Protein AF-A0AAW9IHT1-F1 (afdb_monomer_lite)

Organism: Clostridium perfringens (NCBI:txid1502)

Sequence (148 aa):
FGGSGYLKGMDVERAYRDAKICTIYEGTNEIQRMVIASHIIGKMPKNETITKKSTSGGVTGARKKMIMKDGTAEEKVTKLIESLKADGYDFTVGIDINTPISKAVRVVSVGKGIGEEKNMELAKALAIQAGGAIGSSRHVAETLKYLP

Secondary structure (DSSP, 8-state):
--STTTSTT-HHHHHHHHHHHHHHHS--HHHHHHHHHHHHT-PPP----------SS-TTGGGTT----SS-HHHHHHHHHHHHHHTT--------TTS-TTT-SSEEEE-GGG-STTHHHHHHHHHHHHT-EEEE-HIIIIIS----

Foldseek 3Di:
DPCQCPDPPHVNVVVVVVVVVVCVVVVCPVVVVVVVCCVPVNDDPPPDPPPPPPPPADPQHPNVPDDPPDDDPVVSVVVVVVSCVVSVQDQPQADPQAPPQVPWPDEQEDEPVLPDLVSVVVSVVVCRSSSTYYHYDCCCCPVVVSDD

Structure (mmCIF, N/CA/C/O backbone):
data_AF-A0AAW9IHT1-F1
#
_entry.id   AF-A0AAW9IHT1-F1
#
loop_
_atom_site.group_PDB
_atom_site.id
_atom_site.type_symbol
_atom_site.label_atom_id
_atom_site.label_alt_id
_atom_site.label_comp_id
_atom_site.label_asym_id
_atom_site.label_entity_id
_atom_site.label_seq_id
_atom_site.pdbx_PDB_ins_code
_atom_site.Cartn_x
_atom_site.Cartn_y
_atom_site.Cartn_z
_atom_site.occupancy
_atom_site.B_iso_or_equiv
_atom_site.auth_seq_id
_atom_site.auth_comp_id
_atom_site.auth_asym_id
_atom_site.auth_atom_id
_atom_site.pdbx_PDB_model_num
ATOM 1 N N . PHE A 1 1 ? 40.429 -7.229 -26.008 1.00 57.34 1 PHE A N 1
ATOM 2 C CA . PHE A 1 1 ? 39.365 -6.251 -26.325 1.00 57.34 1 PHE A CA 1
ATOM 3 C C . PHE A 1 1 ? 38.243 -6.237 -25.265 1.00 57.34 1 PHE A C 1
ATOM 5 O O . PHE A 1 1 ? 37.078 -6.325 -25.612 1.00 57.34 1 PHE A O 1
ATOM 12 N N . GLY A 1 2 ? 38.555 -6.126 -23.961 1.00 63.28 2 GLY A N 1
ATOM 13 C CA . GLY A 1 2 ? 37.543 -6.203 -22.881 1.00 63.28 2 GLY A CA 1
ATOM 14 C C . GLY A 1 2 ? 37.076 -4.858 -22.301 1.00 63.28 2 GLY A C 1
ATOM 15 O O . GLY A 1 2 ? 36.063 -4.804 -21.616 1.00 63.28 2 GLY A O 1
ATOM 16 N N . GLY A 1 3 ? 37.793 -3.762 -22.574 1.00 64.62 3 GLY A N 1
ATOM 17 C CA . GLY A 1 3 ? 37.498 -2.436 -22.005 1.00 64.62 3 GLY A CA 1
ATOM 18 C C . GLY A 1 3 ? 36.522 -1.583 -22.820 1.00 64.62 3 GLY A C 1
ATOM 19 O O . GLY A 1 3 ? 36.147 -0.499 -22.382 1.00 64.62 3 GLY A O 1
ATOM 20 N N . SER A 1 4 ? 36.100 -2.049 -23.998 1.00 65.75 4 SER A N 1
ATOM 21 C CA . SER A 1 4 ? 35.391 -1.217 -24.979 1.00 65.75 4 SER A CA 1
ATOM 22 C C . SER A 1 4 ? 33.975 -0.794 -24.576 1.00 65.75 4 SER A C 1
ATOM 24 O O . SER A 1 4 ? 33.441 0.144 -25.152 1.00 65.75 4 SER A O 1
ATOM 26 N N . GLY A 1 5 ? 33.376 -1.450 -23.578 1.00 61.88 5 GLY A N 1
ATOM 27 C CA . GLY A 1 5 ? 32.083 -1.053 -23.003 1.00 61.88 5 GLY A CA 1
ATOM 28 C C . GLY A 1 5 ? 32.176 -0.102 -21.801 1.00 61.88 5 GLY A C 1
ATOM 29 O O . GLY A 1 5 ? 31.144 0.368 -21.335 1.00 61.88 5 GLY A O 1
ATOM 30 N N . TYR A 1 6 ? 33.385 0.170 -21.290 1.00 61.81 6 TYR A N 1
ATOM 31 C CA . TYR A 1 6 ? 33.625 1.007 -20.101 1.00 61.81 6 TYR A CA 1
ATOM 32 C C . TYR A 1 6 ? 34.391 2.299 -20.415 1.00 61.81 6 TYR A C 1
ATOM 34 O O . TYR A 1 6 ? 34.405 3.225 -19.602 1.00 61.81 6 TYR A O 1
ATOM 42 N N . LEU A 1 7 ? 35.042 2.363 -21.580 1.00 71.06 7 LEU A N 1
ATOM 43 C CA . LEU A 1 7 ? 35.757 3.543 -22.055 1.00 71.06 7 LEU A CA 1
ATOM 44 C C . LEU A 1 7 ? 34.798 4.483 -22.787 1.00 71.06 7 LEU A C 1
ATOM 46 O O . LEU A 1 7 ? 34.081 4.066 -23.697 1.00 71.06 7 LEU A O 1
ATOM 50 N N . LYS A 1 8 ? 34.822 5.764 -22.401 1.00 70.88 8 LYS A N 1
ATOM 51 C CA . LYS A 1 8 ? 34.019 6.802 -23.053 1.00 70.88 8 LYS A CA 1
ATOM 52 C C . LYS A 1 8 ? 34.434 6.981 -24.512 1.00 70.88 8 LYS A C 1
ATOM 54 O O . LYS A 1 8 ? 35.623 7.106 -24.796 1.00 70.88 8 LYS A O 1
ATOM 59 N N . GLY A 1 9 ? 33.452 7.060 -25.408 1.00 75.06 9 GLY A N 1
ATOM 60 C CA . GLY A 1 9 ? 33.673 7.393 -26.824 1.00 75.06 9 GLY A CA 1
ATOM 61 C C . GLY A 1 9 ? 33.792 6.196 -27.770 1.00 75.06 9 GLY A C 1
ATOM 62 O O . GLY A 1 9 ? 34.159 6.381 -28.925 1.00 75.06 9 GLY A O 1
ATOM 63 N N . MET A 1 10 ? 33.473 4.984 -27.307 1.00 78.12 10 MET A N 1
ATOM 64 C CA . MET A 1 10 ? 33.331 3.803 -28.164 1.00 78.12 10 MET A CA 1
ATOM 65 C C . MET A 1 10 ? 31.851 3.510 -28.439 1.00 78.12 10 MET A C 1
ATOM 67 O O . MET A 1 10 ? 31.018 3.618 -27.539 1.00 78.12 10 MET A O 1
ATOM 71 N N . ASP A 1 11 ? 31.513 3.066 -29.652 1.00 77.44 11 ASP A N 1
ATOM 72 C CA . ASP A 1 11 ? 30.121 2.763 -30.034 1.00 77.44 11 ASP A CA 1
ATOM 73 C C . ASP A 1 11 ? 29.470 1.694 -29.137 1.00 77.44 11 ASP A C 1
ATOM 75 O O . ASP A 1 11 ? 28.268 1.735 -28.868 1.00 77.44 11 ASP A O 1
ATOM 79 N N . VAL A 1 12 ? 30.279 0.773 -28.601 1.00 81.88 12 VAL A N 1
ATOM 80 C CA . VAL A 1 12 ? 29.840 -0.283 -27.675 1.00 81.88 12 VAL A CA 1
ATOM 81 C C . VAL A 1 12 ? 29.342 0.290 -26.341 1.00 81.88 12 VAL A C 1
ATOM 83 O O . VAL A 1 12 ? 28.369 -0.216 -25.783 1.00 81.88 12 VAL A O 1
ATOM 86 N N . GLU A 1 13 ? 29.951 1.368 -25.840 1.00 84.00 13 GLU A N 1
ATOM 87 C CA . GLU A 1 13 ? 29.498 2.066 -24.628 1.00 84.00 13 GLU A CA 1
ATOM 88 C C . GLU A 1 13 ? 28.104 2.673 -24.844 1.00 84.00 13 GLU A C 1
ATOM 90 O O . GLU A 1 13 ? 27.215 2.545 -23.996 1.00 84.00 13 GLU A O 1
ATOM 95 N N . ARG A 1 14 ? 27.899 3.306 -26.007 1.00 80.94 14 ARG A N 1
ATOM 96 C CA . ARG A 1 14 ? 26.616 3.908 -26.383 1.00 80.94 14 ARG A CA 1
ATOM 97 C C . ARG A 1 14 ? 25.525 2.846 -26.492 1.00 80.94 14 ARG A C 1
ATOM 99 O O . ARG A 1 14 ? 24.483 2.999 -25.862 1.00 80.94 14 ARG A O 1
ATOM 106 N N . ALA A 1 15 ? 25.795 1.748 -27.198 1.00 85.00 15 ALA A N 1
ATOM 107 C CA . ALA A 1 15 ? 24.850 0.642 -27.333 1.00 85.00 15 ALA A CA 1
ATOM 108 C C . ALA A 1 15 ? 24.468 0.025 -25.973 1.00 85.00 15 ALA A C 1
ATOM 110 O O . ALA A 1 15 ? 23.296 -0.253 -25.724 1.00 85.00 15 ALA A O 1
ATOM 111 N N . TYR A 1 16 ? 25.431 -0.140 -25.058 1.00 84.31 16 TYR A N 1
ATOM 112 C CA . TYR A 1 16 ? 25.165 -0.663 -23.713 1.00 84.31 16 TYR A CA 1
ATOM 113 C C . TYR A 1 16 ? 24.311 0.292 -22.861 1.00 84.31 16 TYR A C 1
ATOM 115 O O . TYR A 1 16 ? 23.442 -0.146 -22.101 1.00 84.31 16 TYR A O 1
ATOM 123 N N . ARG A 1 17 ? 24.529 1.606 -22.993 1.00 83.12 17 ARG A N 1
ATOM 124 C CA . ARG A 1 17 ? 23.728 2.631 -22.313 1.00 83.12 17 ARG A CA 1
ATOM 125 C C . ARG A 1 17 ? 22.291 2.643 -22.829 1.00 83.12 17 ARG A C 1
ATOM 127 O O . ARG A 1 17 ? 21.364 2.599 -22.021 1.00 83.12 17 ARG A O 1
ATOM 134 N N . ASP A 1 18 ? 22.124 2.641 -24.148 1.00 84.19 18 ASP A N 1
ATOM 135 C CA . ASP A 1 18 ? 20.817 2.655 -24.805 1.00 84.19 18 ASP A CA 1
ATOM 136 C C . ASP A 1 18 ? 20.014 1.398 -24.438 1.00 84.19 18 ASP A C 1
ATOM 138 O O . ASP A 1 18 ? 18.848 1.506 -24.066 1.00 84.19 18 ASP A O 1
ATOM 142 N N . ALA A 1 19 ? 20.656 0.224 -24.387 1.00 83.12 19 ALA A N 1
ATOM 143 C CA . ALA A 1 19 ? 20.018 -1.014 -23.937 1.00 83.12 19 ALA A CA 1
ATOM 144 C C . ALA A 1 19 ? 19.432 -0.904 -22.516 1.00 83.12 19 ALA A C 1
ATOM 146 O O . ALA A 1 19 ? 18.301 -1.328 -22.282 1.00 83.12 19 ALA A O 1
ATOM 147 N N . LYS A 1 20 ? 20.152 -0.295 -21.561 1.00 79.62 20 LYS A N 1
ATOM 148 C CA . LYS A 1 20 ? 19.614 -0.065 -20.205 1.00 79.62 20 LYS A CA 1
ATOM 149 C C . LYS A 1 20 ? 18.474 0.945 -20.202 1.00 79.62 20 LYS A C 1
ATOM 151 O O . LYS A 1 20 ? 17.487 0.752 -19.498 1.00 79.62 20 LYS A O 1
ATOM 156 N N . ILE A 1 21 ? 18.596 2.006 -20.985 1.00 80.62 21 ILE A N 1
ATOM 157 C CA . ILE A 1 21 ? 17.581 3.051 -21.088 1.00 80.62 21 ILE A CA 1
ATOM 158 C C . ILE A 1 21 ? 16.264 2.487 -21.655 1.00 80.62 21 ILE A C 1
ATOM 160 O O . ILE A 1 21 ? 15.198 2.766 -21.106 1.00 80.62 21 ILE A O 1
ATOM 164 N N . CYS A 1 22 ? 16.327 1.618 -22.670 1.00 78.81 22 CYS A N 1
ATOM 165 C CA . CYS A 1 22 ? 15.156 0.933 -23.226 1.00 78.81 22 CYS A CA 1
ATOM 166 C C . CYS A 1 22 ? 14.380 0.141 -22.164 1.00 78.81 22 CYS A C 1
ATOM 168 O O . CYS A 1 22 ? 13.154 0.208 -22.149 1.00 78.81 22 CYS A O 1
ATOM 170 N N . THR A 1 23 ? 15.072 -0.523 -21.228 1.00 77.19 23 THR A N 1
ATOM 171 C CA . THR A 1 23 ? 14.406 -1.273 -20.142 1.00 77.19 23 THR A CA 1
ATOM 172 C C . THR A 1 23 ? 13.648 -0.387 -19.148 1.00 77.19 23 THR A C 1
ATOM 174 O O . THR A 1 23 ? 12.697 -0.846 -18.519 1.00 77.19 23 THR A O 1
ATOM 177 N N . ILE A 1 24 ? 14.055 0.878 -18.990 1.00 76.88 24 ILE A N 1
ATOM 178 C CA . ILE A 1 24 ? 13.368 1.846 -18.124 1.00 76.88 24 ILE A CA 1
ATOM 179 C C . ILE A 1 24 ? 12.153 2.426 -18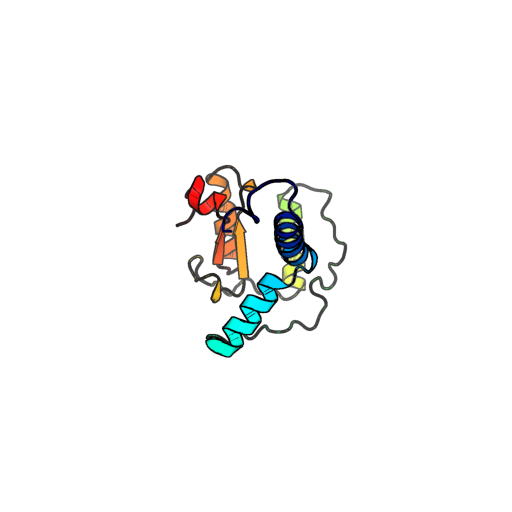.859 1.00 76.88 24 ILE A C 1
ATOM 181 O O . ILE A 1 24 ? 11.088 2.560 -18.262 1.00 76.88 24 ILE A O 1
ATOM 185 N N . TYR A 1 25 ? 12.295 2.739 -20.153 1.00 70.12 25 TYR A N 1
ATOM 186 C CA . TYR A 1 25 ? 11.225 3.351 -20.946 1.00 70.12 25 TYR A CA 1
ATOM 187 C C . TYR A 1 25 ? 10.087 2.404 -21.309 1.00 70.12 25 TYR A C 1
ATOM 189 O O . TYR A 1 25 ? 8.938 2.837 -21.319 1.00 70.12 25 TYR A O 1
ATOM 197 N N . GLU A 1 26 ? 10.373 1.134 -21.604 1.00 80.00 26 GLU A N 1
ATOM 198 C CA . GLU A 1 26 ? 9.311 0.166 -21.900 1.00 80.00 26 GLU A CA 1
ATOM 199 C C . GLU A 1 26 ? 8.392 -0.053 -20.687 1.00 80.00 26 GLU A C 1
ATOM 201 O O . GLU A 1 26 ? 7.215 -0.360 -20.848 1.00 80.00 26 GLU A O 1
ATOM 206 N N . GLY A 1 27 ? 8.918 0.103 -19.463 1.00 77.62 27 GLY A N 1
ATOM 207 C CA . GLY A 1 27 ? 8.163 -0.049 -18.216 1.00 77.62 27 GLY A CA 1
ATOM 208 C C . GLY A 1 27 ? 7.631 -1.466 -17.951 1.00 77.62 27 GLY A C 1
ATOM 209 O O . GLY A 1 27 ? 6.946 -1.688 -16.956 1.00 77.62 27 GLY A O 1
ATOM 210 N N . THR A 1 28 ? 7.935 -2.446 -18.807 1.00 80.12 28 THR A N 1
ATOM 211 C CA . THR A 1 28 ? 7.361 -3.800 -18.756 1.00 80.12 28 THR A CA 1
ATOM 212 C C . THR A 1 28 ? 8.263 -4.850 -18.123 1.00 80.12 28 THR A C 1
ATOM 214 O O . THR A 1 28 ? 7.821 -5.981 -17.944 1.00 80.12 28 THR A O 1
ATOM 217 N N . ASN A 1 29 ? 9.499 -4.521 -17.749 1.00 80.12 29 ASN A N 1
ATOM 218 C CA . ASN A 1 29 ? 10.472 -5.509 -17.271 1.00 80.12 29 ASN A CA 1
ATOM 219 C C . ASN A 1 29 ? 10.000 -6.241 -15.989 1.00 80.12 29 ASN A C 1
ATOM 221 O O . ASN A 1 29 ? 10.167 -7.451 -15.847 1.00 80.12 29 ASN A O 1
ATOM 225 N N . GLU A 1 30 ? 9.319 -5.549 -15.069 1.00 81.12 30 GLU A N 1
ATOM 226 C CA . GLU A 1 30 ? 8.725 -6.179 -13.875 1.00 81.12 30 GLU A CA 1
ATOM 227 C C . GLU A 1 30 ? 7.581 -7.135 -14.214 1.00 81.12 30 GLU A C 1
ATOM 229 O O . GLU A 1 30 ? 7.511 -8.245 -13.681 1.00 81.12 30 GLU A O 1
ATOM 234 N N . ILE A 1 31 ? 6.715 -6.730 -15.143 1.00 83.88 31 ILE A N 1
ATOM 235 C CA . ILE A 1 31 ? 5.594 -7.546 -15.612 1.00 83.88 31 ILE A CA 1
ATOM 236 C C . ILE A 1 31 ? 6.128 -8.775 -16.348 1.00 83.88 31 ILE A C 1
ATOM 238 O O . ILE A 1 31 ? 5.671 -9.884 -16.092 1.00 83.88 31 ILE A O 1
ATOM 242 N N . GLN A 1 32 ? 7.135 -8.609 -17.204 1.00 83.81 32 GLN A N 1
ATOM 243 C CA . GLN A 1 32 ? 7.780 -9.714 -17.907 1.00 83.81 32 GLN A CA 1
ATOM 244 C C . GLN A 1 32 ? 8.410 -10.706 -16.925 1.00 83.81 32 GLN A C 1
ATOM 246 O O . GLN A 1 32 ? 8.160 -11.902 -17.046 1.00 83.81 32 GLN A O 1
ATOM 251 N N . ARG A 1 33 ? 9.139 -10.240 -15.899 1.00 85.19 33 ARG A N 1
ATOM 252 C CA . ARG A 1 33 ? 9.675 -11.121 -14.845 1.00 85.19 33 ARG A CA 1
ATOM 253 C C . ARG A 1 33 ? 8.573 -11.889 -14.118 1.00 85.19 33 ARG A C 1
ATOM 255 O O . ARG A 1 33 ? 8.703 -13.096 -13.939 1.00 85.19 33 ARG A O 1
ATOM 262 N N . MET A 1 34 ? 7.481 -11.221 -13.746 1.00 84.75 34 MET A N 1
ATOM 263 C CA . MET A 1 34 ? 6.314 -11.855 -13.117 1.00 84.75 34 MET A CA 1
ATOM 264 C C . MET A 1 34 ? 5.663 -12.910 -14.026 1.00 84.75 34 MET A C 1
ATOM 266 O O . MET A 1 34 ? 5.330 -14.005 -13.568 1.00 84.75 34 MET A O 1
ATOM 270 N N . VAL A 1 35 ? 5.500 -12.609 -15.318 1.00 85.94 35 VAL A N 1
ATOM 271 C CA . VAL A 1 35 ? 4.921 -13.525 -16.312 1.00 85.94 35 VAL A CA 1
ATOM 272 C C . VAL A 1 35 ? 5.827 -14.736 -16.517 1.00 85.94 35 VAL A C 1
ATOM 274 O O . VAL A 1 35 ? 5.342 -15.863 -16.453 1.00 85.94 35 VAL A O 1
ATOM 277 N N . ILE A 1 36 ? 7.131 -14.530 -16.706 1.00 89.94 36 ILE A N 1
ATOM 278 C CA . ILE A 1 36 ? 8.116 -15.606 -16.879 1.00 89.94 36 ILE A CA 1
ATOM 279 C C . ILE A 1 36 ? 8.153 -16.493 -15.629 1.00 89.94 36 ILE A C 1
ATOM 281 O O . ILE A 1 36 ? 8.026 -17.711 -15.740 1.00 89.94 36 ILE A O 1
ATOM 285 N N . ALA A 1 37 ? 8.228 -15.900 -14.434 1.00 88.62 37 ALA A N 1
ATOM 286 C CA . ALA A 1 37 ? 8.188 -16.639 -13.174 1.00 88.62 37 ALA A CA 1
ATOM 287 C C . ALA A 1 37 ? 6.903 -17.471 -13.037 1.00 88.62 37 ALA A C 1
ATOM 289 O O . ALA A 1 37 ? 6.966 -18.627 -12.631 1.00 88.62 37 ALA A O 1
ATOM 290 N N . SER A 1 38 ? 5.754 -16.928 -13.454 1.00 86.31 38 SER A N 1
ATOM 291 C CA . SER A 1 38 ? 4.474 -17.650 -13.438 1.00 86.31 38 SER A CA 1
ATOM 292 C C . SER A 1 38 ? 4.449 -18.858 -14.381 1.00 86.31 38 SER A C 1
ATOM 294 O O . SER A 1 38 ? 3.755 -19.830 -14.092 1.00 86.31 38 SER A O 1
ATOM 296 N N . HIS A 1 39 ? 5.180 -18.807 -15.500 1.00 89.75 39 HIS A N 1
ATOM 297 C CA . HIS A 1 39 ? 5.284 -19.926 -16.444 1.00 89.75 39 HIS A CA 1
ATOM 298 C C . HIS A 1 39 ? 6.295 -20.987 -15.990 1.00 89.75 39 HIS A C 1
ATOM 300 O O . HIS A 1 39 ? 6.081 -22.164 -16.254 1.00 89.75 39 HIS A O 1
ATOM 306 N N . ILE A 1 40 ? 7.371 -20.585 -15.304 1.00 91.94 40 ILE A N 1
ATOM 307 C CA . ILE A 1 40 ? 8.420 -21.502 -14.828 1.00 91.94 40 ILE A CA 1
ATOM 308 C C . ILE A 1 40 ? 8.016 -22.187 -13.518 1.00 91.94 40 ILE A C 1
ATOM 310 O O . ILE A 1 40 ? 8.132 -23.401 -13.389 1.00 91.94 40 ILE A O 1
ATOM 314 N N . ILE A 1 41 ? 7.564 -21.409 -12.533 1.00 88.75 41 ILE A N 1
ATOM 315 C CA . ILE A 1 41 ? 7.276 -21.878 -11.166 1.00 88.75 41 ILE A CA 1
ATOM 316 C C . ILE A 1 41 ? 5.811 -22.340 -11.042 1.00 88.75 41 ILE A C 1
ATOM 318 O O . ILE A 1 41 ? 5.454 -23.072 -10.122 1.00 88.75 41 ILE A O 1
ATOM 322 N N . GLY A 1 42 ? 4.958 -21.952 -11.994 1.00 82.38 42 GLY A N 1
ATOM 323 C CA . GLY A 1 42 ? 3.515 -22.159 -11.930 1.00 82.38 42 GLY A CA 1
ATOM 324 C C . GLY A 1 42 ? 2.810 -21.077 -11.107 1.00 82.38 42 GLY A C 1
ATOM 325 O O . GLY A 1 42 ? 3.420 -20.311 -10.358 1.00 82.38 42 GLY A O 1
ATOM 326 N N . LYS A 1 43 ? 1.484 -20.983 -11.254 1.00 73.38 43 LYS A N 1
ATOM 327 C CA . LYS A 1 43 ? 0.670 -20.071 -10.438 1.00 73.38 43 LYS A CA 1
ATOM 328 C C . LYS A 1 43 ? 0.641 -20.602 -9.005 1.00 73.38 43 LYS A C 1
ATOM 330 O O . LYS A 1 43 ? 0.200 -21.731 -8.799 1.00 73.38 43 LYS A O 1
ATOM 335 N N . MET A 1 44 ? 1.052 -19.791 -8.025 1.00 69.50 44 MET A N 1
ATOM 336 C CA . MET A 1 44 ? 0.847 -20.141 -6.614 1.00 69.50 44 MET A CA 1
ATOM 337 C C . MET A 1 44 ? -0.635 -20.479 -6.385 1.00 69.50 44 MET A C 1
ATOM 339 O O . MET A 1 44 ? -1.503 -19.754 -6.895 1.00 69.50 44 MET A O 1
ATOM 343 N N . PRO A 1 45 ? -0.946 -21.552 -5.636 1.00 68.94 45 PRO A N 1
ATOM 344 C CA . PRO A 1 45 ? -2.320 -21.852 -5.272 1.00 68.94 45 PRO A CA 1
ATOM 345 C C . PRO A 1 45 ? -2.903 -20.635 -4.548 1.00 68.94 45 PRO A C 1
ATOM 347 O O . PRO A 1 45 ? -2.326 -20.130 -3.582 1.00 68.94 45 PRO A O 1
ATOM 350 N N . LYS A 1 46 ? -4.036 -20.121 -5.043 1.00 62.78 46 LYS A N 1
ATOM 351 C CA . LYS A 1 46 ? -4.818 -19.110 -4.322 1.00 62.78 46 LYS A CA 1
ATOM 352 C C . LYS A 1 46 ? -5.343 -19.783 -3.061 1.00 62.78 46 LYS A C 1
ATOM 354 O O . LYS A 1 46 ? -6.361 -20.460 -3.116 1.00 62.78 46 LYS A O 1
ATOM 359 N N . ASN A 1 47 ? -4.615 -19.635 -1.958 1.00 56.84 47 ASN A N 1
ATOM 360 C CA . ASN A 1 47 ? -4.892 -20.414 -0.758 1.00 56.84 47 ASN A CA 1
ATOM 361 C C . ASN A 1 47 ? -6.194 -20.044 -0.049 1.00 56.84 47 ASN A C 1
ATOM 363 O O . ASN A 1 47 ? -6.633 -20.825 0.778 1.00 56.84 47 ASN A O 1
ATOM 367 N N . GLU A 1 48 ? -6.859 -18.937 -0.384 1.00 54.62 48 GLU A N 1
ATOM 368 C CA . GLU A 1 48 ? -8.206 -18.666 0.121 1.00 54.62 48 GLU A CA 1
ATOM 369 C C . GLU A 1 48 ? -9.029 -17.920 -0.940 1.00 54.62 48 GLU A C 1
ATOM 371 O O . GLU A 1 48 ? -8.669 -16.837 -1.415 1.00 54.62 48 GLU A O 1
ATOM 376 N N . THR A 1 49 ? -10.159 -18.511 -1.331 1.00 46.06 49 THR A N 1
ATOM 377 C CA . THR A 1 49 ? -11.211 -17.826 -2.083 1.00 46.06 49 THR A CA 1
ATOM 378 C C . THR A 1 49 ? -11.891 -16.868 -1.117 1.00 46.06 49 THR A C 1
ATOM 380 O O . THR A 1 49 ? -12.867 -17.227 -0.465 1.00 46.06 49 THR A O 1
ATOM 383 N N . ILE A 1 50 ? -11.376 -15.644 -0.989 1.00 50.28 50 ILE A N 1
ATOM 384 C CA . ILE A 1 50 ? -12.128 -14.586 -0.313 1.00 50.28 50 ILE A CA 1
ATOM 385 C C . ILE A 1 50 ? -13.389 -14.384 -1.151 1.00 50.28 50 ILE A C 1
ATOM 387 O O . ILE A 1 50 ? -13.337 -13.812 -2.244 1.00 50.28 50 ILE A O 1
ATOM 391 N N . THR A 1 51 ? -14.524 -14.876 -0.658 1.00 40.91 51 THR A N 1
ATOM 392 C CA . THR A 1 51 ? -15.844 -14.523 -1.168 1.00 40.91 51 THR A CA 1
ATOM 393 C C . THR A 1 51 ? -16.028 -13.035 -0.911 1.00 40.91 51 THR A C 1
ATOM 395 O O . THR A 1 51 ? -16.579 -12.622 0.108 1.00 40.91 51 THR A O 1
ATOM 398 N N . LYS A 1 52 ? -15.517 -12.192 -1.815 1.00 46.50 52 LYS A N 1
ATOM 399 C CA . LYS A 1 52 ? -15.924 -10.793 -1.875 1.00 46.50 52 LYS A CA 1
ATOM 400 C C . LYS A 1 52 ? -17.414 -10.829 -2.163 1.00 46.50 52 LYS A C 1
ATOM 402 O O . LYS A 1 52 ? -17.813 -11.072 -3.298 1.00 46.50 52 LYS A O 1
ATOM 407 N N . LYS A 1 53 ? -18.231 -10.630 -1.127 1.00 45.75 53 LYS A N 1
ATOM 408 C CA . LYS A 1 53 ? -19.646 -10.321 -1.289 1.00 45.75 53 LYS A CA 1
ATOM 409 C C . LYS A 1 53 ? -19.669 -9.041 -2.119 1.00 45.75 53 LYS A C 1
ATOM 411 O O . LYS A 1 53 ? -19.351 -7.970 -1.610 1.00 45.75 53 LYS A O 1
ATOM 416 N N . SER A 1 54 ? -19.898 -9.177 -3.421 1.00 40.28 54 SER A N 1
ATOM 417 C CA . SER A 1 54 ? -20.061 -8.048 -4.321 1.00 40.28 54 SER A CA 1
ATOM 418 C C . SER A 1 54 ? -21.333 -7.343 -3.883 1.00 40.28 54 SER A C 1
ATOM 420 O O . SER A 1 54 ? -22.434 -7.758 -4.242 1.00 40.28 54 SER A O 1
ATOM 422 N N . THR A 1 55 ? -21.202 -6.325 -3.040 1.00 49.44 55 THR A N 1
ATOM 423 C CA . THR A 1 55 ? -22.286 -5.376 -2.842 1.00 49.44 55 THR A CA 1
ATOM 424 C C . THR A 1 55 ? -22.532 -4.736 -4.204 1.00 49.44 55 THR A C 1
ATOM 426 O O . THR A 1 55 ? -21.645 -4.131 -4.803 1.00 49.44 55 THR A O 1
ATOM 429 N N . SER A 1 56 ? -23.712 -4.997 -4.760 1.00 42.56 56 SER A N 1
ATOM 430 C CA . SER A 1 56 ? -24.140 -4.601 -6.100 1.00 42.56 56 SER A CA 1
ATOM 431 C C . SER A 1 56 ? -24.449 -3.103 -6.155 1.00 42.56 56 SER A C 1
ATOM 433 O O . SER A 1 56 ? -25.590 -2.689 -6.342 1.00 42.56 56 SER A O 1
ATOM 435 N N . GLY A 1 57 ? -23.426 -2.280 -5.953 1.00 55.00 57 GLY A N 1
ATOM 436 C CA . GLY A 1 57 ? -23.495 -0.829 -6.006 1.00 55.00 57 GLY A CA 1
ATOM 437 C C . GLY A 1 57 ? -22.109 -0.248 -6.258 1.00 55.00 57 GLY A C 1
ATOM 438 O O . GLY A 1 57 ? -21.095 -0.893 -5.992 1.00 55.00 57 GLY A O 1
ATOM 439 N N . GLY A 1 58 ? -22.043 0.971 -6.801 1.00 56.81 58 GLY A N 1
ATOM 440 C CA . GLY A 1 58 ? -20.768 1.680 -6.912 1.00 56.81 58 GLY A CA 1
ATOM 441 C C . GLY A 1 58 ? -20.066 1.721 -5.550 1.00 56.81 58 GLY A C 1
ATOM 442 O O . GLY A 1 58 ? -20.732 1.854 -4.529 1.00 56.81 58 GLY A O 1
ATOM 443 N N . VAL A 1 59 ? -18.731 1.640 -5.535 1.00 55.62 59 VAL A N 1
ATOM 444 C CA . VAL A 1 59 ? -17.885 1.569 -4.317 1.00 55.62 59 VAL A CA 1
ATOM 445 C C . VAL A 1 59 ? -18.206 2.662 -3.276 1.00 55.62 59 VAL A C 1
ATOM 447 O O . VAL A 1 59 ? -17.877 2.523 -2.105 1.00 55.62 59 VAL A O 1
ATOM 450 N N . THR A 1 60 ? -18.865 3.747 -3.687 1.00 47.69 60 THR A N 1
ATOM 451 C CA . THR A 1 60 ? -19.277 4.878 -2.840 1.00 47.69 60 THR A CA 1
ATOM 452 C C . THR A 1 60 ? -20.789 5.068 -2.681 1.00 47.69 60 THR A C 1
ATOM 454 O O . THR A 1 60 ? -21.182 6.082 -2.113 1.00 47.69 60 THR A O 1
ATOM 457 N N . GLY A 1 61 ? -21.638 4.138 -3.135 1.00 64.19 61 GLY A N 1
ATOM 458 C CA . GLY A 1 61 ? -23.095 4.203 -2.944 1.00 64.19 61 GLY A CA 1
ATOM 459 C C . GLY A 1 61 ? -23.694 5.600 -3.188 1.00 64.19 61 GLY A C 1
ATOM 460 O O . GLY A 1 61 ? -23.229 6.353 -4.048 1.00 64.19 61 GLY A O 1
ATOM 461 N N . ALA A 1 62 ? -24.683 5.989 -2.382 1.00 58.00 62 ALA A N 1
ATOM 462 C CA . ALA A 1 62 ? -25.287 7.327 -2.393 1.00 58.00 62 ALA A CA 1
ATOM 463 C C . ALA A 1 62 ? -24.366 8.448 -1.846 1.00 58.00 62 ALA A C 1
ATOM 465 O O . ALA A 1 62 ? -24.768 9.607 -1.785 1.00 58.00 62 ALA A O 1
ATOM 466 N N . ARG A 1 63 ? -23.121 8.132 -1.453 1.00 59.00 63 ARG A N 1
ATOM 467 C CA . ARG A 1 63 ? -22.176 9.048 -0.782 1.00 59.00 63 ARG A CA 1
ATOM 468 C C . ARG A 1 63 ? -21.168 9.705 -1.729 1.00 59.00 63 ARG A C 1
ATOM 470 O O . ARG A 1 63 ? -20.294 10.456 -1.287 1.00 59.00 63 ARG A O 1
ATOM 477 N N . LYS A 1 64 ? -21.251 9.444 -3.038 1.00 49.00 64 LYS A N 1
ATOM 478 C CA . LYS A 1 64 ? -20.353 10.047 -4.034 1.00 49.00 64 LYS A CA 1
ATOM 479 C C . LYS A 1 64 ? -20.475 11.581 -3.979 1.00 49.00 64 LYS A C 1
ATOM 481 O O . LYS A 1 64 ? -21.514 12.124 -4.332 1.00 49.00 64 LYS A O 1
ATOM 486 N N . LYS A 1 65 ? -19.379 12.259 -3.600 1.00 58.53 65 LYS A N 1
ATOM 487 C CA . LYS A 1 65 ? -19.226 13.724 -3.401 1.00 58.53 65 LYS A CA 1
ATOM 488 C C . LYS A 1 65 ? -19.667 14.301 -2.041 1.00 58.53 65 LYS A C 1
ATOM 490 O O . LYS A 1 65 ? -19.676 15.522 -1.906 1.00 58.53 65 LYS A O 1
ATOM 495 N N . MET A 1 66 ? -19.952 13.489 -1.018 1.00 62.62 66 MET A N 1
ATOM 496 C CA . MET A 1 66 ? -20.099 14.023 0.345 1.00 62.62 66 MET A CA 1
ATOM 497 C C . MET A 1 66 ? -18.732 14.424 0.907 1.00 62.62 66 MET A C 1
ATOM 499 O O . MET A 1 66 ? -17.904 13.568 1.208 1.00 62.62 66 MET A O 1
ATOM 503 N N . ILE A 1 67 ? -18.485 15.728 1.037 1.00 66.50 67 ILE A N 1
ATOM 504 C CA . ILE A 1 67 ? -17.271 16.252 1.664 1.00 66.50 67 ILE A CA 1
ATOM 505 C C . ILE A 1 67 ? -17.653 16.842 3.025 1.00 66.50 67 ILE A C 1
ATOM 507 O O . ILE A 1 67 ? -18.350 17.849 3.096 1.00 66.50 67 ILE A O 1
ATOM 511 N N . MET A 1 68 ? -17.173 16.227 4.107 1.00 66.88 68 MET A N 1
ATOM 512 C CA . MET A 1 68 ? -17.401 16.664 5.492 1.00 66.88 68 MET A CA 1
ATOM 513 C C . MET A 1 68 ? -16.472 17.836 5.853 1.00 66.88 68 MET A C 1
ATOM 515 O O . MET A 1 68 ? -15.502 17.689 6.602 1.00 66.88 68 MET A O 1
ATOM 519 N N . LYS A 1 69 ? -16.726 19.005 5.257 1.00 64.31 69 LYS A N 1
ATOM 520 C CA . LYS A 1 69 ? -15.904 20.210 5.450 1.00 64.31 69 LYS A CA 1
ATOM 521 C C . LYS A 1 69 ? -16.140 20.874 6.809 1.00 64.31 69 LYS A C 1
ATOM 523 O O . LYS A 1 69 ? -15.159 21.184 7.484 1.00 64.31 69 LYS A O 1
ATOM 528 N N . ASP A 1 70 ? -17.377 20.904 7.298 1.00 65.31 70 ASP A N 1
ATOM 529 C CA . ASP A 1 70 ? -17.749 21.753 8.439 1.00 65.31 70 ASP A CA 1
ATOM 530 C C . ASP A 1 70 ? -18.184 20.939 9.675 1.00 65.31 70 ASP A C 1
ATOM 532 O O . ASP A 1 70 ? -18.841 19.903 9.539 1.00 65.31 70 ASP A O 1
ATOM 536 N N . GLY A 1 71 ? -17.774 21.388 10.871 1.00 71.12 71 GLY A N 1
ATOM 537 C CA . GLY A 1 71 ? -18.110 20.795 12.179 1.00 71.12 71 GLY A CA 1
ATOM 538 C C . GLY A 1 71 ? -16.905 20.380 13.036 1.00 71.12 71 GLY A C 1
ATOM 539 O O . GLY A 1 71 ? -15.766 20.329 12.555 1.00 71.12 71 GLY A O 1
ATOM 540 N N . THR A 1 72 ? -17.170 20.065 14.307 1.00 78.75 72 THR A N 1
ATOM 541 C CA . THR A 1 72 ? -16.199 19.452 15.231 1.00 78.75 72 THR A CA 1
ATOM 542 C C . THR A 1 72 ? -15.861 18.019 14.783 1.00 78.75 72 THR A C 1
ATOM 544 O O . THR A 1 72 ? -16.613 17.393 14.030 1.00 78.75 72 THR A O 1
ATOM 547 N N . A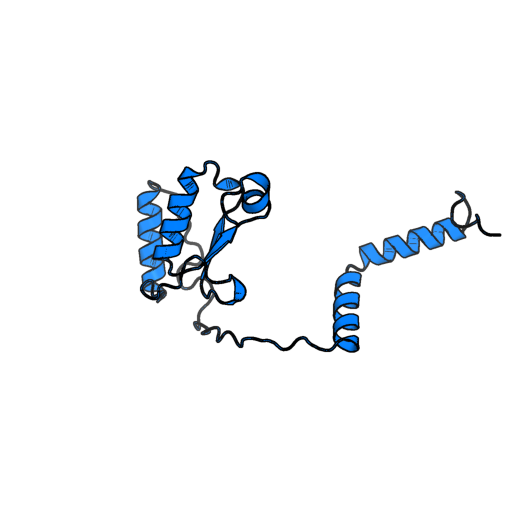LA A 1 73 ? -14.698 17.487 15.179 1.00 71.19 73 ALA A N 1
ATOM 548 C CA . ALA A 1 73 ? -14.239 16.168 14.721 1.00 71.19 73 ALA A CA 1
ATOM 549 C C . ALA A 1 73 ? -15.232 15.041 15.070 1.00 71.19 73 ALA A C 1
ATOM 551 O O . ALA A 1 73 ? -15.435 14.128 14.271 1.00 71.19 73 ALA A O 1
ATOM 552 N N . GLU A 1 74 ? -15.899 15.148 16.218 1.00 75.12 74 GLU A N 1
ATOM 553 C CA . GLU A 1 74 ? -16.864 14.167 16.719 1.00 75.12 74 GLU A CA 1
ATOM 554 C C . GLU A 1 74 ? -18.134 14.109 15.856 1.00 75.12 74 GLU A C 1
ATOM 556 O O . GLU A 1 74 ? -18.571 13.028 15.462 1.00 75.12 74 GLU A O 1
ATOM 561 N N . GLU A 1 75 ? -18.674 15.261 15.452 1.00 75.88 75 GLU A N 1
ATOM 562 C CA . GLU A 1 75 ? -19.865 15.352 14.592 1.00 75.88 75 GLU A CA 1
ATOM 563 C C . GLU A 1 75 ? -19.639 14.790 13.183 1.00 75.88 75 GLU A C 1
ATOM 565 O O . GLU A 1 75 ? -20.564 14.312 12.520 1.00 75.88 75 GLU A O 1
ATOM 570 N N . LYS A 1 76 ? -18.402 14.863 12.686 1.00 72.12 76 LYS A N 1
ATOM 571 C CA . LYS A 1 76 ? -18.045 14.277 11.389 1.00 72.12 76 LYS A CA 1
ATOM 572 C C . LYS A 1 76 ? -18.018 12.755 11.474 1.00 72.12 76 LYS A C 1
ATOM 574 O O . LYS A 1 76 ? -18.464 12.078 10.547 1.00 72.12 76 LYS A O 1
ATOM 579 N N . VAL A 1 77 ? -17.530 12.225 12.593 1.00 74.31 77 VAL A N 1
ATOM 580 C CA . VAL A 1 77 ? -17.454 10.784 12.844 1.00 74.31 77 VAL A CA 1
ATOM 581 C C . VAL A 1 77 ? -18.851 10.186 13.005 1.00 74.31 77 VAL A C 1
ATOM 583 O O . VAL A 1 77 ? -19.132 9.154 12.399 1.00 74.31 77 VAL A O 1
ATOM 586 N N . THR A 1 78 ? -19.763 10.843 13.723 1.00 78.31 78 THR A N 1
ATOM 587 C CA . THR A 1 78 ? -21.142 10.347 13.885 1.00 78.31 78 THR A CA 1
ATOM 588 C C . THR A 1 78 ? -21.894 10.289 12.555 1.00 78.31 78 THR A C 1
ATOM 590 O O . THR A 1 78 ? -22.425 9.235 12.200 1.00 78.31 78 THR A O 1
ATOM 593 N N . LYS A 1 79 ? -21.834 11.358 11.748 1.00 79.12 79 LYS A N 1
ATOM 594 C CA . LYS A 1 79 ? -22.414 11.390 10.390 1.00 79.12 79 LYS A CA 1
ATOM 595 C C . LYS A 1 79 ? -21.827 10.309 9.481 1.00 79.12 79 LYS A C 1
ATOM 597 O O . LYS A 1 79 ? -22.532 9.722 8.658 1.00 79.12 79 LYS A O 1
ATOM 602 N N . LEU A 1 80 ? -20.532 10.018 9.618 1.00 72.88 80 LEU A N 1
ATOM 603 C CA . LEU A 1 80 ? -19.887 8.937 8.879 1.00 72.88 80 LEU A CA 1
ATOM 604 C C . LEU A 1 80 ? -20.438 7.568 9.299 1.00 72.88 80 LEU A C 1
ATOM 606 O O . LEU A 1 80 ? -20.774 6.770 8.424 1.00 72.88 80 LEU A O 1
ATOM 610 N N . ILE A 1 81 ? -20.569 7.312 10.603 1.00 74.69 81 ILE A N 1
ATOM 611 C CA . ILE A 1 81 ? -21.093 6.049 11.144 1.00 74.69 81 ILE A CA 1
ATOM 612 C C . ILE A 1 81 ? -22.530 5.808 10.672 1.00 74.69 81 ILE A C 1
ATOM 614 O O . ILE A 1 81 ? -22.847 4.705 10.227 1.00 74.69 81 ILE A O 1
ATOM 618 N N . GLU A 1 82 ? -23.387 6.828 10.707 1.00 77.56 82 GLU A N 1
ATOM 619 C CA . GLU A 1 82 ? -24.759 6.747 10.189 1.00 77.56 82 GLU A CA 1
ATOM 620 C C . GLU A 1 82 ? -24.780 6.394 8.700 1.00 77.56 82 GLU A C 1
ATOM 622 O O . GLU A 1 82 ? -25.488 5.477 8.281 1.00 77.56 82 GLU A O 1
ATOM 627 N N . SER A 1 83 ? -23.932 7.056 7.909 1.00 73.06 83 SER A N 1
ATOM 628 C CA . SER A 1 83 ? -23.820 6.794 6.473 1.00 73.06 83 SER A CA 1
ATOM 629 C C . SER A 1 83 ? -23.330 5.371 6.164 1.00 73.06 83 SER A C 1
ATOM 631 O O . SER A 1 83 ? -23.758 4.761 5.190 1.00 73.06 83 SER A O 1
ATOM 633 N N . LEU A 1 84 ? -22.457 4.813 7.009 1.00 71.56 84 LEU A N 1
ATOM 634 C CA . LEU A 1 84 ? -21.952 3.450 6.855 1.00 71.56 84 LEU A CA 1
ATOM 635 C C . LEU A 1 84 ? -22.999 2.407 7.269 1.00 71.56 84 LEU A C 1
ATOM 637 O O . LEU A 1 84 ? -23.130 1.381 6.607 1.00 71.56 84 LEU A O 1
ATOM 641 N N . LYS A 1 85 ? -23.788 2.666 8.316 1.00 77.56 85 LYS A N 1
ATOM 642 C CA . LYS A 1 85 ? -24.910 1.788 8.682 1.00 77.56 85 LYS A CA 1
ATOM 643 C C . LYS A 1 85 ? -25.975 1.750 7.580 1.00 77.56 85 LYS A C 1
ATOM 645 O O . LYS A 1 85 ? -26.474 0.673 7.268 1.00 77.56 85 LYS A O 1
ATOM 650 N N . ALA A 1 86 ? -26.271 2.892 6.952 1.00 73.38 86 ALA A N 1
ATOM 651 C CA . ALA A 1 86 ? -27.204 2.977 5.823 1.00 73.38 86 ALA A CA 1
ATOM 652 C C . ALA A 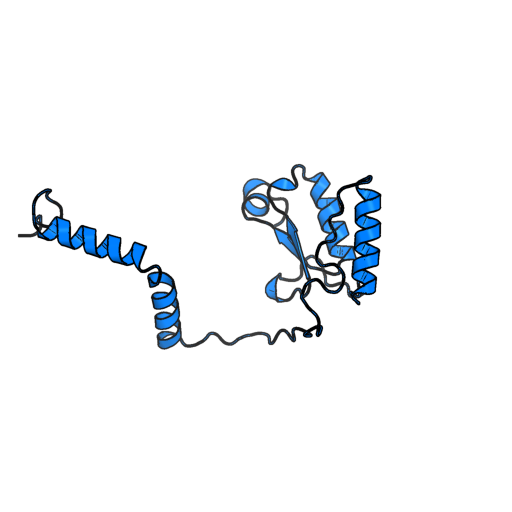1 86 ? -26.736 2.173 4.594 1.00 73.38 86 ALA A C 1
ATOM 654 O O . ALA A 1 86 ? -27.549 1.572 3.899 1.00 73.38 86 ALA A O 1
ATOM 655 N N . ASP A 1 87 ? -25.423 2.094 4.373 1.00 65.81 87 ASP A N 1
ATOM 656 C CA . ASP A 1 87 ? -24.816 1.281 3.313 1.00 65.81 87 ASP A CA 1
ATOM 657 C C . ASP A 1 87 ? -24.806 -0.236 3.630 1.00 65.81 87 ASP A C 1
ATOM 659 O O . ASP A 1 87 ? -24.288 -1.034 2.846 1.00 65.81 87 ASP A O 1
ATOM 663 N N . GLY A 1 88 ? -25.370 -0.656 4.770 1.00 65.56 88 GLY A N 1
ATOM 664 C CA . GLY A 1 88 ? -25.459 -2.061 5.174 1.00 65.56 88 GLY A CA 1
ATOM 665 C C . GLY A 1 88 ? -24.165 -2.624 5.767 1.00 65.56 88 GLY A C 1
ATOM 666 O O . GLY A 1 88 ? -23.980 -3.844 5.791 1.00 65.56 88 GLY A O 1
ATOM 667 N N . TYR A 1 89 ? -23.252 -1.765 6.237 1.00 64.25 89 TYR A N 1
ATOM 668 C CA . TYR A 1 89 ? -22.080 -2.221 6.980 1.00 64.25 89 TYR A CA 1
ATOM 669 C C . TYR A 1 89 ? -22.495 -2.670 8.382 1.00 64.25 89 TYR A C 1
ATOM 671 O O . TYR A 1 89 ? -22.862 -1.865 9.236 1.00 64.25 89 TYR A O 1
ATOM 679 N N . ASP A 1 90 ? -22.409 -3.977 8.614 1.00 63.53 90 ASP A N 1
ATOM 680 C CA . ASP A 1 90 ? -22.601 -4.573 9.931 1.00 63.53 90 ASP A CA 1
ATOM 681 C C . ASP A 1 90 ? -21.295 -4.515 10.740 1.00 63.53 90 ASP A C 1
ATOM 683 O O . ASP A 1 90 ? -20.287 -5.117 10.353 1.00 63.53 90 ASP A O 1
ATOM 687 N N . PHE A 1 91 ? -21.314 -3.761 11.838 1.00 63.78 91 PHE A N 1
ATOM 688 C CA . PHE A 1 91 ? -20.189 -3.541 12.753 1.00 63.78 91 PHE A CA 1
ATOM 689 C C . PHE A 1 91 ? -20.164 -4.530 13.930 1.00 63.78 91 PHE A C 1
ATOM 691 O O . PHE A 1 91 ? -19.307 -4.424 14.799 1.00 63.78 91 PHE A O 1
ATOM 698 N N . THR A 1 92 ? -21.089 -5.494 13.978 1.00 62.69 92 THR A N 1
ATOM 699 C CA . THR A 1 92 ? -21.184 -6.467 15.083 1.00 62.69 92 THR A CA 1
ATOM 700 C C . THR A 1 92 ? -20.243 -7.667 14.925 1.00 62.69 92 THR A C 1
ATOM 702 O O . THR A 1 92 ? -19.945 -8.354 15.901 1.00 62.69 92 THR A O 1
ATOM 705 N N . VAL A 1 93 ? -19.729 -7.913 13.714 1.00 57.97 93 VAL A N 1
ATOM 706 C CA . VAL A 1 93 ? -18.848 -9.051 13.409 1.00 57.97 93 VAL A CA 1
ATOM 707 C C . VAL A 1 93 ? -17.400 -8.703 13.773 1.00 57.97 93 VAL A C 1
ATOM 709 O O . VAL A 1 93 ? -16.634 -8.213 12.945 1.00 57.97 93 VAL A O 1
ATOM 712 N N . GLY A 1 94 ? -17.036 -8.903 15.039 1.00 57.28 94 GLY A N 1
ATOM 713 C CA . GLY A 1 94 ? -15.688 -8.653 15.547 1.00 57.28 94 GLY A CA 1
ATOM 714 C C . GLY A 1 94 ? -14.701 -9.743 15.128 1.00 57.28 94 GLY A C 1
ATOM 715 O O . GLY A 1 94 ? -14.738 -10.849 15.659 1.00 57.28 94 GLY A O 1
ATOM 716 N N . ILE A 1 95 ? -13.809 -9.435 14.188 1.00 59.31 95 ILE A N 1
ATOM 717 C CA . ILE A 1 95 ? -12.573 -10.200 13.970 1.00 59.31 95 ILE A CA 1
ATOM 718 C C . ILE A 1 95 ? -11.537 -9.725 15.006 1.00 59.31 95 ILE A C 1
ATOM 720 O O . ILE A 1 95 ? -11.496 -8.538 15.327 1.00 59.31 95 ILE A O 1
ATOM 724 N N . ASP A 1 96 ? -10.702 -10.631 15.527 1.00 62.66 96 ASP A N 1
ATOM 725 C CA . ASP A 1 96 ? -9.608 -10.273 16.442 1.00 62.66 96 ASP A CA 1
ATOM 726 C C . ASP A 1 96 ? -8.641 -9.288 15.760 1.00 62.66 96 ASP A C 1
ATOM 728 O O . ASP A 1 96 ? -8.264 -9.478 14.598 1.00 62.66 96 ASP A O 1
ATOM 732 N N . ILE A 1 97 ? -8.226 -8.247 16.487 1.00 63.75 97 ILE A N 1
ATOM 733 C CA . ILE A 1 97 ? -7.356 -7.167 16.004 1.00 63.75 97 ILE A CA 1
ATOM 734 C C . ILE A 1 97 ? -6.023 -7.677 15.435 1.00 63.75 97 ILE A C 1
ATOM 736 O O . ILE A 1 97 ? -5.454 -7.037 14.549 1.00 63.75 97 ILE A O 1
ATOM 740 N N . ASN A 1 98 ? -5.560 -8.839 15.909 1.00 66.25 98 ASN A N 1
ATOM 741 C CA . ASN A 1 98 ? -4.312 -9.484 15.498 1.00 66.25 98 ASN A CA 1
ATOM 742 C C . ASN A 1 98 ? -4.495 -10.515 14.377 1.00 66.25 98 ASN A C 1
ATOM 744 O O . ASN A 1 98 ? -3.563 -11.250 14.043 1.00 66.25 98 ASN A O 1
ATOM 748 N N . THR A 1 99 ? -5.688 -10.604 13.788 1.00 69.56 99 THR A N 1
ATOM 749 C CA . THR A 1 99 ? -5.906 -11.491 12.646 1.00 69.56 99 THR A CA 1
ATOM 750 C C . THR A 1 99 ? -4.992 -11.062 11.495 1.00 69.56 99 THR A C 1
ATOM 752 O O . THR A 1 99 ? -4.956 -9.874 11.164 1.00 69.56 99 THR A O 1
ATOM 755 N N . PRO A 1 100 ? -4.264 -11.993 10.847 1.00 71.31 100 PRO A N 1
ATOM 756 C CA . PRO A 1 100 ? -3.409 -11.659 9.718 1.00 71.31 100 PRO A CA 1
ATOM 757 C C . PRO A 1 100 ? -4.171 -10.853 8.664 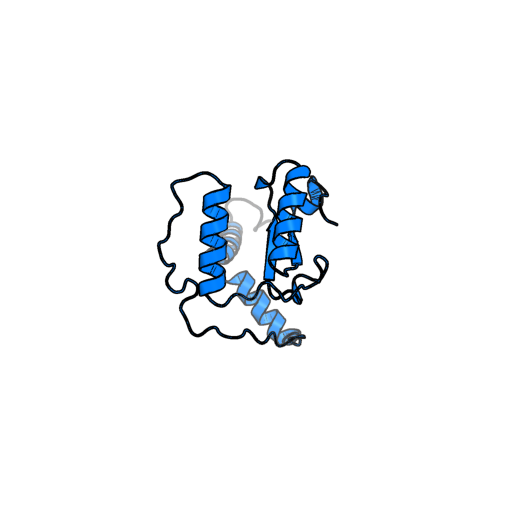1.00 71.31 100 PRO A C 1
ATOM 759 O O . PRO A 1 100 ? -5.279 -11.232 8.280 1.00 71.31 100 PRO A O 1
ATOM 762 N N . ILE A 1 101 ? -3.554 -9.7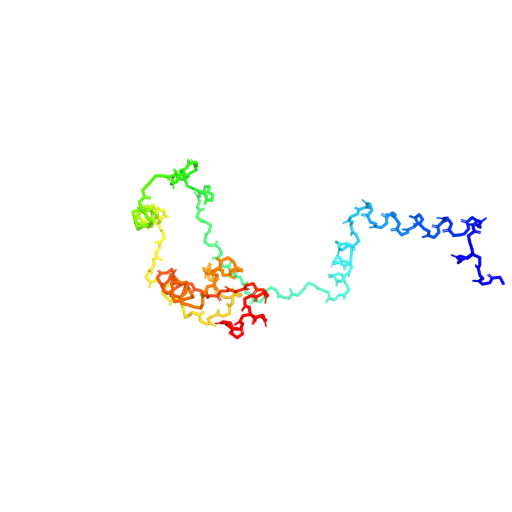81 8.153 1.00 72.06 101 ILE A N 1
ATOM 763 C CA . ILE A 1 101 ? -4.150 -8.868 7.155 1.00 72.06 101 ILE A CA 1
ATOM 764 C C . ILE A 1 101 ? -4.743 -9.644 5.967 1.00 72.06 101 ILE A C 1
ATOM 766 O O . ILE A 1 101 ? -5.771 -9.260 5.421 1.00 72.06 101 ILE A O 1
ATOM 770 N N . SER A 1 102 ? -4.132 -10.772 5.596 1.00 71.06 102 SER A N 1
ATOM 771 C CA . SER A 1 102 ? -4.592 -11.648 4.514 1.00 71.06 102 SER A CA 1
ATOM 772 C C . SER A 1 102 ? -5.985 -12.249 4.732 1.00 71.06 102 SER A C 1
ATOM 774 O O . SER A 1 102 ? -6.675 -12.510 3.752 1.00 71.06 102 SER A O 1
ATOM 776 N N . LYS A 1 103 ? -6.392 -12.469 5.988 1.00 68.88 103 LYS A N 1
ATOM 777 C CA . LYS A 1 103 ? -7.683 -13.070 6.369 1.00 68.88 103 LYS A CA 1
ATOM 778 C C . LYS A 1 103 ? -8.707 -12.035 6.829 1.00 68.88 103 LYS A C 1
ATOM 780 O O . LYS A 1 103 ? -9.880 -12.353 7.012 1.00 68.88 103 LYS A O 1
ATOM 785 N N . ALA A 1 104 ? -8.271 -10.797 7.031 1.00 68.06 104 ALA A N 1
ATOM 786 C CA . ALA A 1 104 ? -9.126 -9.722 7.487 1.00 68.06 104 ALA A CA 1
ATOM 787 C C . ALA A 1 104 ? -10.014 -9.210 6.341 1.00 68.06 104 ALA A C 1
ATOM 789 O O . ALA A 1 104 ? -9.531 -8.797 5.288 1.00 68.06 104 ALA A O 1
ATOM 790 N N . VAL A 1 105 ? -11.332 -9.187 6.559 1.00 67.69 105 VAL A N 1
ATOM 791 C CA . VAL A 1 105 ? -12.289 -8.584 5.608 1.00 67.69 105 VAL A CA 1
ATOM 792 C C . VAL A 1 105 ? -12.189 -7.054 5.630 1.00 67.69 105 VAL A C 1
ATOM 794 O O . VAL A 1 105 ? -12.459 -6.386 4.630 1.00 67.69 105 VAL A O 1
ATOM 797 N N . ARG A 1 106 ? -11.798 -6.494 6.779 1.00 71.69 106 ARG A N 1
ATOM 798 C CA . ARG A 1 106 ? -11.663 -5.058 7.034 1.00 71.69 106 ARG A CA 1
ATOM 799 C C . ARG A 1 106 ? -10.332 -4.796 7.723 1.00 71.69 106 ARG A C 1
ATOM 801 O O . ARG A 1 106 ? -9.944 -5.557 8.607 1.00 71.69 106 ARG A O 1
ATOM 808 N N . VAL A 1 107 ? -9.653 -3.726 7.318 1.00 78.38 107 VAL A N 1
ATOM 809 C CA . VAL A 1 107 ? -8.336 -3.352 7.845 1.00 78.38 107 VAL A CA 1
ATOM 810 C C . VAL A 1 107 ? -8.316 -1.865 8.159 1.00 78.38 107 VAL A C 1
ATOM 812 O O . VAL A 1 107 ? -8.729 -1.049 7.334 1.00 78.38 107 VAL A O 1
ATOM 815 N N . VAL A 1 108 ? -7.801 -1.517 9.334 1.00 81.12 108 VAL A N 1
ATOM 816 C CA . VAL A 1 108 ? -7.505 -0.136 9.722 1.00 81.12 108 VAL A CA 1
ATOM 817 C C . VAL A 1 108 ? -6.003 0.074 9.595 1.00 81.12 108 VAL A C 1
ATOM 819 O O . VAL A 1 108 ? -5.229 -0.485 10.369 1.00 81.12 108 VAL A O 1
ATOM 822 N N . SER A 1 109 ? -5.578 0.847 8.594 1.00 81.62 109 SER A N 1
ATOM 823 C CA . SER A 1 109 ? -4.158 1.099 8.325 1.00 81.62 109 SER A CA 1
ATOM 824 C C . SER A 1 109 ? -3.668 2.386 8.983 1.00 81.62 109 SER A C 1
ATOM 826 O O . SER A 1 109 ? -4.237 3.453 8.748 1.00 81.62 109 SER A O 1
ATOM 828 N N . VAL A 1 110 ? -2.556 2.306 9.709 1.00 83.81 110 VAL A N 1
ATOM 829 C CA . VAL A 1 110 ? -1.918 3.445 10.370 1.00 83.81 110 VAL A CA 1
ATOM 830 C C . VAL A 1 110 ? -0.594 3.822 9.700 1.00 83.81 110 VAL A C 1
ATOM 832 O O . VAL A 1 110 ? 0.290 2.988 9.490 1.00 83.81 110 VAL A O 1
ATOM 835 N N . GLY A 1 111 ? -0.439 5.109 9.382 1.00 80.69 111 GLY A N 1
ATOM 836 C CA . GLY A 1 111 ? 0.769 5.680 8.780 1.00 80.69 111 GLY A CA 1
ATOM 837 C C . GLY A 1 111 ? 1.505 6.665 9.692 1.00 80.69 111 GLY A C 1
ATOM 838 O O . GLY A 1 111 ? 1.080 6.935 10.812 1.00 80.69 111 GLY A O 1
ATOM 839 N N . LYS A 1 112 ? 2.586 7.264 9.172 1.00 77.69 112 LYS A N 1
ATOM 840 C CA . LYS A 1 112 ? 3.413 8.272 9.871 1.00 77.69 112 LYS A CA 1
ATOM 841 C C . LYS A 1 112 ? 2.604 9.449 10.445 1.00 77.69 112 LYS A C 1
ATOM 843 O O . LYS A 1 112 ? 3.009 10.042 11.435 1.00 77.69 112 LYS A O 1
ATOM 848 N N . GLY A 1 113 ? 1.465 9.775 9.833 1.00 78.56 113 GLY A N 1
ATOM 849 C CA . GLY A 1 113 ? 0.597 10.876 10.256 1.00 78.56 113 GLY A CA 1
ATOM 850 C C . GLY A 1 113 ? -0.119 10.674 11.595 1.00 78.56 113 GLY A C 1
ATOM 851 O O . GLY A 1 113 ? -0.745 11.620 12.055 1.00 78.56 113 GLY A O 1
ATOM 852 N N . ILE A 1 114 ? -0.042 9.493 12.224 1.00 77.25 114 ILE A N 1
ATOM 853 C CA . ILE A 1 114 ? -0.672 9.273 13.536 1.00 77.25 114 ILE A CA 1
ATOM 854 C C . ILE A 1 114 ? 0.039 10.028 14.668 1.00 77.25 114 ILE A C 1
ATOM 856 O O . ILE A 1 114 ? -0.588 10.363 15.668 1.00 77.25 114 ILE A O 1
ATOM 860 N N . GLY A 1 115 ? 1.321 10.363 14.489 1.00 77.88 115 GLY A N 1
ATOM 861 C CA . GLY A 1 115 ? 2.089 11.122 15.472 1.00 77.88 115 GLY A CA 1
ATOM 862 C C . GLY A 1 115 ? 2.368 10.309 16.735 1.00 77.88 115 GLY A C 1
ATOM 863 O O . GLY A 1 115 ? 3.069 9.303 16.668 1.00 77.88 115 GLY A O 1
ATOM 864 N N . GLU A 1 116 ? 1.853 10.776 17.873 1.00 76.31 116 GLU A N 1
ATOM 865 C CA . GLU A 1 116 ? 2.106 10.199 19.196 1.00 76.31 116 GLU A CA 1
ATOM 866 C C . GLU A 1 116 ? 1.485 8.807 19.387 1.00 76.31 116 GLU A C 1
ATOM 868 O O . GLU A 1 116 ? 0.422 8.494 18.849 1.00 76.31 116 GLU A O 1
ATOM 873 N N . GLU A 1 117 ? 2.106 8.000 20.249 1.00 70.81 117 GLU A N 1
ATOM 874 C CA . GLU A 1 117 ? 1.655 6.646 20.597 1.00 70.81 117 GLU A CA 1
ATOM 875 C C . GLU A 1 117 ? 0.225 6.615 21.155 1.00 70.81 117 GLU A C 1
ATOM 877 O O . GLU A 1 117 ? -0.533 5.691 20.877 1.00 70.81 117 GLU A O 1
ATOM 882 N N . LYS A 1 118 ? -0.199 7.671 21.857 1.00 76.69 118 LYS A N 1
ATOM 883 C CA . LYS A 1 118 ? -1.566 7.805 22.391 1.00 76.69 118 LYS A CA 1
ATOM 884 C C . LYS A 1 118 ? -2.633 7.759 21.295 1.00 76.69 118 LYS A C 1
ATOM 886 O O . LYS A 1 118 ? -3.716 7.221 21.497 1.00 76.69 118 LYS A O 1
ATOM 891 N N . ASN A 1 119 ? -2.314 8.238 20.094 1.00 78.81 119 ASN A N 1
ATOM 892 C CA . ASN A 1 119 ? -3.251 8.213 18.972 1.00 78.81 119 ASN A CA 1
ATOM 893 C C . ASN A 1 119 ? -3.433 6.797 18.397 1.00 78.81 119 ASN A C 1
ATOM 895 O O . ASN A 1 119 ? -4.397 6.544 17.673 1.00 78.81 119 ASN A O 1
ATOM 899 N N . MET A 1 120 ? -2.563 5.845 18.754 1.00 73.94 120 MET A N 1
ATOM 900 C CA . MET A 1 120 ? -2.754 4.434 18.416 1.00 73.94 120 MET A CA 1
ATOM 901 C C . MET A 1 120 ? -3.926 3.811 19.166 1.00 73.94 120 MET A C 1
ATOM 903 O O . MET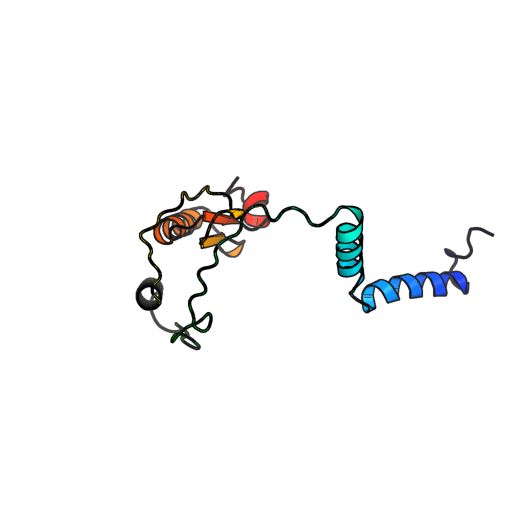 A 1 120 ? -4.549 2.893 18.635 1.00 73.94 120 MET A O 1
ATOM 907 N N . GLU A 1 121 ? -4.260 4.297 20.363 1.00 79.44 121 GLU A N 1
ATOM 908 C CA . GLU A 1 121 ? -5.428 3.815 21.109 1.00 79.44 121 GLU A CA 1
ATOM 909 C C . GLU A 1 121 ? -6.720 4.112 20.348 1.00 79.44 121 GLU A C 1
ATOM 911 O O . GLU A 1 121 ? -7.590 3.248 20.247 1.00 79.44 121 GLU A O 1
ATOM 916 N N . LEU A 1 122 ? -6.796 5.278 19.699 1.00 80.38 122 LEU A N 1
ATOM 917 C CA . LEU A 1 122 ? -7.913 5.644 18.827 1.00 80.38 122 LEU A CA 1
ATOM 918 C C . LEU A 1 122 ? -8.004 4.716 17.609 1.00 80.38 122 LEU A C 1
ATOM 920 O O . LEU A 1 122 ? -9.092 4.275 17.244 1.00 80.38 122 LEU A O 1
ATOM 924 N N . ALA A 1 123 ? -6.866 4.369 17.002 1.00 77.88 123 ALA A N 1
ATOM 925 C CA . ALA A 1 123 ? -6.829 3.443 15.871 1.00 77.88 123 ALA A CA 1
ATOM 926 C C . ALA A 1 123 ? -7.226 2.012 16.271 1.00 77.88 123 ALA A C 1
ATOM 928 O O . ALA A 1 123 ? -7.944 1.346 15.525 1.00 77.88 123 ALA A O 1
ATOM 929 N N . LYS A 1 124 ? -6.809 1.552 17.459 1.00 78.44 124 LYS A N 1
ATOM 930 C CA . LYS A 1 124 ? -7.214 0.256 18.023 1.00 78.44 124 LYS A CA 1
ATOM 931 C C . LYS A 1 124 ? -8.707 0.236 18.353 1.00 78.44 124 LYS A C 1
ATOM 933 O O . LYS A 1 124 ? -9.389 -0.714 17.983 1.00 78.44 124 LYS A O 1
ATOM 938 N N . ALA A 1 125 ? -9.230 1.292 18.974 1.00 79.38 125 ALA A N 1
ATOM 939 C CA . ALA A 1 125 ? -10.655 1.428 19.265 1.00 79.38 125 ALA A CA 1
ATOM 940 C C . ALA A 1 125 ? -11.499 1.421 17.981 1.00 79.38 125 ALA A C 1
ATOM 942 O O . ALA A 1 125 ? -12.514 0.728 17.910 1.00 79.38 125 ALA A O 1
ATOM 943 N N . LEU A 1 126 ? -11.039 2.116 16.935 1.00 77.88 126 LEU A N 1
ATOM 944 C CA . LEU A 1 126 ? -11.676 2.096 15.620 1.00 77.88 126 LEU A CA 1
ATOM 945 C C . LEU A 1 126 ? -11.618 0.699 14.995 1.00 77.88 126 LEU A C 1
ATOM 947 O O . LEU A 1 126 ? -12.621 0.244 14.459 1.00 77.88 126 LEU A O 1
ATOM 951 N N . ALA A 1 127 ? -10.488 -0.006 15.088 1.00 75.50 127 ALA A N 1
ATOM 952 C CA . ALA A 1 127 ? -10.355 -1.371 14.576 1.00 75.50 127 ALA A CA 1
ATOM 953 C C . ALA A 1 127 ? -11.327 -2.346 15.261 1.00 75.50 127 ALA A C 1
ATOM 955 O O . ALA A 1 127 ? -12.000 -3.115 14.573 1.00 75.50 127 ALA A O 1
ATOM 956 N N . ILE A 1 128 ? -11.475 -2.244 16.587 1.00 75.75 128 ILE A N 1
ATOM 957 C CA . ILE A 1 128 ? -12.436 -3.034 17.370 1.00 75.75 128 ILE A CA 1
ATOM 958 C C . ILE A 1 128 ? -13.872 -2.728 16.928 1.00 75.75 128 ILE A C 1
ATOM 960 O O . ILE A 1 128 ? -14.630 -3.647 16.632 1.00 75.75 128 ILE A O 1
ATOM 964 N N . GLN A 1 129 ? -14.240 -1.449 16.812 1.00 72.19 129 GLN A N 1
ATOM 965 C CA . GLN A 1 129 ? -15.581 -1.043 16.369 1.00 72.19 129 GLN A CA 1
ATOM 966 C C . GLN A 1 129 ? -15.862 -1.397 14.904 1.00 72.19 129 GLN A C 1
ATOM 968 O O . GLN A 1 129 ? -16.996 -1.686 14.536 1.00 72.19 129 GLN A O 1
ATOM 973 N N . ALA A 1 130 ? -14.840 -1.375 14.052 1.00 69.06 130 ALA A N 1
ATOM 974 C CA . ALA A 1 130 ? -14.951 -1.752 12.651 1.00 69.06 130 ALA A CA 1
ATOM 975 C C . ALA A 1 130 ? -15.009 -3.279 12.447 1.00 69.06 130 ALA A C 1
ATOM 977 O O . ALA A 1 130 ? -15.347 -3.730 11.344 1.00 69.06 130 ALA A O 1
ATOM 978 N N . GLY A 1 131 ? -14.670 -4.065 13.478 1.00 69.88 131 GLY A N 1
ATOM 979 C CA . GLY A 1 131 ? -14.487 -5.512 13.388 1.00 69.88 131 GLY A CA 1
ATOM 980 C C . GLY A 1 131 ? -13.370 -5.888 12.412 1.00 69.88 131 GLY A C 1
ATOM 981 O O . GLY A 1 131 ? -13.541 -6.787 11.589 1.00 69.88 131 GLY A O 1
ATOM 982 N N . GLY A 1 132 ? -12.268 -5.132 12.420 1.00 74.31 132 GLY A N 1
ATOM 983 C CA . GLY A 1 132 ? -11.177 -5.250 11.455 1.00 74.31 132 GLY A CA 1
ATOM 984 C C . GLY A 1 132 ? -9.806 -5.443 12.098 1.00 74.31 132 GLY A C 1
ATOM 985 O O . GLY A 1 132 ? -9.584 -5.076 13.249 1.00 74.31 132 GLY A O 1
ATOM 986 N N . ALA A 1 133 ? -8.867 -5.985 11.323 1.00 78.12 133 ALA A N 1
ATOM 987 C CA . ALA A 1 133 ? -7.476 -6.114 11.746 1.00 78.12 133 ALA A CA 1
ATOM 988 C C . ALA A 1 133 ? -6.750 -4.763 11.682 1.00 78.12 133 ALA A C 1
ATOM 990 O O . ALA A 1 133 ? -7.062 -3.911 10.839 1.00 78.12 133 ALA A O 1
ATOM 991 N N . ILE A 1 134 ? -5.751 -4.574 12.541 1.00 80.50 134 ILE A N 1
ATOM 992 C CA . ILE A 1 134 ? -4.891 -3.390 12.492 1.00 80.50 134 ILE A CA 1
ATOM 993 C C . ILE A 1 134 ? -3.706 -3.632 11.549 1.00 80.50 134 ILE A C 1
ATOM 995 O O . ILE A 1 134 ? -3.083 -4.689 11.559 1.00 80.50 134 ILE A O 1
ATOM 999 N N . GLY A 1 135 ? -3.400 -2.648 10.706 1.00 79.50 135 GLY A N 1
ATOM 1000 C CA . GLY A 1 135 ? -2.237 -2.657 9.823 1.00 79.50 135 GLY A CA 1
ATOM 1001 C C . GLY A 1 135 ? -1.399 -1.399 10.010 1.00 79.50 135 GLY A C 1
ATOM 1002 O O . GLY A 1 135 ? -1.912 -0.350 10.399 1.00 79.50 135 GLY A O 1
ATOM 1003 N N . SER A 1 136 ? -0.108 -1.473 9.705 1.00 81.88 136 SER A N 1
ATOM 1004 C CA . SER A 1 136 ? 0.817 -0.350 9.867 1.00 81.88 136 SER A CA 1
ATOM 1005 C C . SER A 1 136 ? 1.723 -0.172 8.650 1.00 81.88 136 SER A C 1
ATOM 1007 O O . SER A 1 136 ? 1.998 -1.099 7.887 1.00 81.88 136 SER A O 1
ATOM 1009 N N . SER A 1 137 ? 2.170 1.065 8.436 1.00 81.94 137 SER A N 1
ATOM 1010 C CA . SER A 1 137 ? 3.239 1.365 7.478 1.00 81.94 137 SER A CA 1
ATOM 1011 C C . SER A 1 137 ? 4.607 0.991 8.054 1.00 81.94 137 SER A C 1
ATOM 1013 O O . SER A 1 137 ? 4.784 1.014 9.272 1.00 81.94 137 SER A O 1
ATOM 1015 N N . ARG A 1 138 ? 5.608 0.767 7.188 1.00 76.81 138 ARG A N 1
ATOM 1016 C CA . ARG A 1 138 ? 6.989 0.460 7.615 1.00 76.81 138 ARG A CA 1
ATOM 1017 C C . ARG A 1 138 ? 7.540 1.450 8.636 1.00 76.81 138 ARG A C 1
ATOM 1019 O O . ARG A 1 138 ? 8.113 1.040 9.625 1.00 76.81 138 ARG A O 1
ATOM 1026 N N . HIS A 1 139 ? 7.294 2.747 8.456 1.00 77.94 139 HIS A N 1
ATOM 1027 C CA . HIS A 1 139 ? 7.749 3.767 9.405 1.00 77.94 139 HIS A CA 1
ATOM 1028 C C . HIS A 1 139 ? 7.142 3.583 10.806 1.00 77.94 139 HIS A C 1
ATOM 1030 O O . HIS A 1 139 ? 7.808 3.796 11.812 1.00 77.94 139 HIS A O 1
ATOM 1036 N N . VAL A 1 140 ? 5.875 3.177 10.884 1.00 75.19 140 VAL A N 1
ATOM 1037 C CA . VAL A 1 140 ? 5.185 2.967 12.165 1.00 75.19 140 VAL A CA 1
ATOM 1038 C C . VAL A 1 140 ? 5.632 1.658 12.824 1.00 75.19 140 VAL A C 1
ATOM 1040 O O . VAL A 1 140 ? 5.815 1.631 14.037 1.00 75.19 140 VAL A O 1
ATOM 1043 N N . ALA A 1 141 ? 5.859 0.604 12.037 1.00 72.94 141 ALA A N 1
ATOM 1044 C CA . ALA A 1 141 ? 6.328 -0.691 12.532 1.00 72.94 141 ALA A CA 1
ATOM 1045 C C . ALA A 1 141 ? 7.823 -0.684 12.906 1.00 72.94 141 ALA A C 1
ATOM 1047 O O . ALA A 1 141 ? 8.205 -1.097 13.992 1.00 72.94 141 ALA A O 1
ATOM 1048 N N . GLU A 1 142 ? 8.686 -0.167 12.033 1.00 72.00 142 GLU A N 1
ATOM 1049 C CA . GLU A 1 142 ? 10.144 -0.273 12.173 1.00 72.00 142 GLU A CA 1
ATOM 1050 C C . GLU A 1 142 ? 10.744 0.892 12.970 1.00 72.00 142 GLU A C 1
ATOM 1052 O O . GLU A 1 142 ? 11.655 0.688 13.772 1.00 72.00 142 GLU A O 1
ATOM 1057 N N . THR A 1 143 ? 10.255 2.123 12.760 1.00 67.31 143 THR A N 1
ATOM 1058 C CA . THR A 1 143 ? 10.827 3.329 13.390 1.00 67.31 143 THR A CA 1
ATOM 1059 C C . THR A 1 143 ? 10.177 3.635 14.732 1.00 67.31 143 THR A C 1
ATOM 1061 O O . THR A 1 143 ? 10.879 3.889 15.706 1.00 67.31 143 THR A O 1
ATOM 1064 N N . LEU A 1 144 ? 8.843 3.619 14.783 1.00 64.19 144 LEU A N 1
ATOM 1065 C CA . LEU A 1 144 ? 8.083 3.938 15.994 1.00 64.19 144 LEU A CA 1
ATOM 1066 C C . LEU A 1 144 ? 7.798 2.698 16.861 1.00 64.19 144 LEU A C 1
ATOM 1068 O O . LEU A 1 144 ? 7.527 2.853 18.045 1.00 64.19 144 LEU A O 1
ATOM 1072 N N . LYS A 1 145 ? 7.900 1.480 16.299 1.00 65.50 145 LYS A N 1
ATOM 1073 C CA . LYS A 1 145 ? 7.670 0.190 16.984 1.00 65.50 145 LYS A CA 1
ATOM 1074 C C . LYS A 1 145 ? 6.332 0.095 17.726 1.00 65.50 145 LYS A C 1
ATOM 1076 O O . LYS A 1 145 ? 6.215 -0.607 18.725 1.00 65.50 145 LYS A O 1
ATOM 1081 N N . TYR A 1 146 ? 5.308 0.787 17.234 1.00 68.00 146 TYR A N 1
ATOM 1082 C CA . TYR A 1 146 ? 3.989 0.816 17.880 1.00 68.00 146 TYR A CA 1
ATOM 1083 C C . TYR A 1 146 ? 3.168 -0.459 17.668 1.00 68.00 146 TYR A C 1
ATOM 1085 O O . TYR A 1 146 ? 2.183 -0.693 18.369 1.00 68.00 146 TYR A O 1
ATOM 1093 N N . LEU A 1 147 ? 3.560 -1.277 16.695 1.00 60.53 147 LEU A N 1
ATOM 1094 C CA . LEU A 1 147 ? 3.002 -2.591 16.399 1.00 60.53 147 LEU A CA 1
ATOM 1095 C C . LEU A 1 147 ? 4.171 -3.542 16.087 1.00 60.53 147 LEU A C 1
ATOM 1097 O O . LEU A 1 147 ? 5.172 -3.062 15.543 1.00 60.53 147 LEU A O 1
ATOM 1101 N N . PRO A 1 148 ? 4.060 -4.831 16.457 1.00 55.34 148 PRO A N 1
ATOM 1102 C CA . PRO A 1 148 ? 5.076 -5.840 16.165 1.00 55.34 148 PRO A CA 1
ATOM 1103 C C . PRO A 1 148 ? 5.251 -6.091 14.663 1.00 55.34 148 PRO A C 1
ATOM 1105 O O . PRO A 1 148 ? 4.299 -5.829 13.888 1.00 55.34 148 PRO A O 1
#

pLDDT: mean 71.39, std 10.89, range [40.28, 91.94]

InterPro domains:
  IPR009075 Acyl-CoA dehydrogenase/oxidase, C-terminal [PF00441] (1-40)
  IPR014731 Electron transfer flavoprotein, alpha subunit, C-terminal [PF00766] (101-142)
  IPR029035 DHS-like NAD/FAD-binding domain superfamily [SSF52467] (99-142)
  IPR036250 Acyl-CoA dehydrogenase-like, C-terminal [SSF47203] (1-45)

Radius of gyration: 24.54 Å; chains: 1; bounding box: 67×44×52 Å